Protein AF-A0A851G9C2-F1 (afdb_monomer_lite)

Secondary structure (DSSP, 8-state):
----GGGGSBTTHHHHHHGGGTTPPSSP---SHHHHHHHHHHHHHHHHHHHT--STTSBHHHHHHHHHHHHHHHHHHH-TTTTHHHHHHHHHHHHHHHHHHHH--------

pLDDT: mean 88.78, std 13.86, range [38.19, 98.44]

Sequence (111 aa):
MTSNTLNAVPATVLETMAERLQGQAEPIKIRSNDDHAALAADVLWKFARKTGLNRESESVQTVITDFLANLLHLCEQCEPDGAGIEGFNALLNMAMMHYEQENGGDSEEPV

Radius of gyration: 16.66 Å; chains: 1; bounding box: 38×41×42 Å

Structure (mmCIF, N/CA/C/O backbone):
data_AF-A0A851G9C2-F1
#
_entry.id   AF-A0A851G9C2-F1
#
loop_
_atom_site.group_PDB
_atom_site.id
_atom_site.type_symbol
_atom_site.label_atom_id
_atom_site.label_alt_id
_atom_site.label_comp_id
_atom_site.label_asym_id
_atom_site.label_entity_id
_atom_site.label_seq_id
_atom_site.pdbx_PDB_ins_code
_atom_site.Cartn_x
_atom_site.Cartn_y
_atom_site.Cartn_z
_atom_site.occupancy
_atom_site.B_iso_or_equiv
_atom_site.auth_seq_id
_atom_site.auth_comp_id
_atom_site.auth_asym_id
_atom_site.auth_atom_id
_atom_site.pdbx_PDB_model_num
ATOM 1 N N . MET A 1 1 ? 7.047 20.965 6.845 1.00 38.19 1 MET A N 1
ATOM 2 C CA . MET A 1 1 ? 6.739 19.541 7.081 1.00 38.19 1 MET A CA 1
ATOM 3 C C . MET A 1 1 ? 5.276 19.352 6.737 1.00 38.19 1 MET A C 1
ATOM 5 O O . MET A 1 1 ? 4.437 19.941 7.407 1.00 38.19 1 MET A O 1
ATOM 9 N N . THR A 1 2 ? 4.965 18.661 5.645 1.00 46.66 2 THR A N 1
ATOM 10 C CA . THR A 1 2 ? 3.587 18.264 5.339 1.00 46.66 2 THR A CA 1
ATOM 11 C C . THR A 1 2 ? 3.130 17.329 6.455 1.00 46.66 2 THR A C 1
ATOM 13 O O . THR A 1 2 ? 3.766 16.311 6.716 1.00 46.66 2 THR A O 1
ATOM 16 N N . SER A 1 3 ? 2.098 17.724 7.200 1.00 52.00 3 SER A N 1
ATOM 17 C CA . SER A 1 3 ? 1.522 16.865 8.235 1.00 52.00 3 SER A CA 1
ATOM 18 C C . SER A 1 3 ? 0.825 15.712 7.525 1.00 52.00 3 SER A C 1
ATOM 20 O O . SER A 1 3 ? -0.265 15.895 6.992 1.00 52.00 3 SER A O 1
ATOM 22 N N . ASN A 1 4 ? 1.485 14.558 7.432 1.00 67.62 4 ASN A N 1
ATOM 23 C CA . ASN A 1 4 ? 0.864 13.369 6.870 1.00 67.62 4 ASN A CA 1
ATOM 24 C C . ASN A 1 4 ? -0.072 12.779 7.925 1.00 67.62 4 ASN A C 1
ATOM 26 O O . ASN A 1 4 ? 0.379 12.106 8.846 1.00 67.62 4 ASN A O 1
ATOM 30 N N . THR A 1 5 ? -1.366 13.062 7.810 1.00 83.06 5 THR A N 1
ATOM 31 C CA . THR A 1 5 ? -2.391 12.589 8.750 1.00 83.06 5 THR A CA 1
ATOM 32 C C . THR A 1 5 ? -2.488 11.063 8.800 1.00 83.06 5 THR A C 1
ATOM 34 O O . THR A 1 5 ? -2.962 10.527 9.798 1.00 83.06 5 THR A O 1
ATOM 37 N N . LEU A 1 6 ? -1.979 10.350 7.785 1.00 83.50 6 LEU A N 1
ATOM 38 C CA . LEU A 1 6 ? -1.942 8.886 7.754 1.00 83.50 6 LEU A CA 1
ATOM 39 C C . LEU A 1 6 ? -1.064 8.278 8.851 1.00 83.50 6 LEU A C 1
ATOM 41 O O . LEU A 1 6 ? -1.269 7.118 9.200 1.00 83.50 6 LEU A O 1
ATOM 45 N N . ASN A 1 7 ? -0.107 9.029 9.409 1.00 89.38 7 ASN A N 1
ATOM 46 C CA . ASN A 1 7 ? 0.703 8.547 10.530 1.00 89.38 7 ASN A CA 1
ATOM 47 C C . ASN A 1 7 ? -0.100 8.390 11.832 1.00 89.38 7 ASN A C 1
ATOM 49 O O . ASN A 1 7 ? 0.337 7.679 12.732 1.00 89.38 7 ASN A O 1
ATOM 53 N N . ALA A 1 8 ? -1.257 9.048 11.928 1.00 90.75 8 ALA A N 1
ATOM 54 C CA . ALA A 1 8 ? -2.135 9.027 13.090 1.00 90.75 8 ALA A CA 1
ATOM 55 C C . ALA A 1 8 ? -3.328 8.077 12.906 1.00 90.75 8 ALA A C 1
ATOM 57 O O . ALA A 1 8 ? -4.079 7.862 13.854 1.00 90.75 8 ALA A O 1
ATOM 58 N N . VAL A 1 9 ? -3.518 7.520 11.703 1.00 94.75 9 VAL A N 1
ATOM 59 C CA . VAL A 1 9 ? -4.584 6.554 11.413 1.00 94.75 9 VAL A CA 1
ATOM 60 C C . VAL A 1 9 ? -4.067 5.144 11.710 1.00 94.75 9 VAL A C 1
ATOM 62 O O . VAL A 1 9 ? -3.102 4.727 11.062 1.00 94.75 9 VAL A O 1
ATOM 65 N N . PRO A 1 10 ? -4.693 4.394 12.636 1.00 96.44 10 PRO A N 1
ATOM 66 C CA . PRO A 1 10 ? -4.299 3.019 12.923 1.00 96.44 10 PRO A CA 1
ATOM 67 C C . PRO A 1 10 ? -4.451 2.109 11.703 1.00 96.44 10 PRO A C 1
ATOM 69 O O . PRO A 1 10 ? -5.438 2.192 10.968 1.00 96.44 10 PRO A O 1
ATOM 72 N N . ALA A 1 11 ? -3.504 1.192 11.508 1.00 96.31 11 ALA A N 1
ATOM 73 C CA . ALA A 1 11 ? -3.519 0.224 10.411 1.00 96.31 11 ALA A CA 1
ATOM 74 C C . ALA A 1 11 ? -4.762 -0.687 10.424 1.00 96.31 11 ALA A C 1
ATOM 76 O O . ALA A 1 11 ? -5.163 -1.199 9.381 1.00 96.31 11 ALA A O 1
ATOM 77 N N . THR A 1 12 ? -5.394 -0.871 11.584 1.00 96.69 12 THR A N 1
ATOM 78 C CA . THR A 1 12 ? -6.629 -1.653 11.758 1.00 96.69 12 THR A CA 1
ATOM 79 C C . THR A 1 12 ? -7.827 -1.064 11.014 1.00 96.69 12 THR A C 1
ATOM 81 O O . THR A 1 12 ? -8.723 -1.812 10.636 1.00 96.69 12 THR A O 1
ATOM 84 N N . VAL A 1 13 ? -7.815 0.232 10.674 1.00 96.88 13 VAL A N 1
ATOM 85 C CA . VAL A 1 13 ? -8.848 0.850 9.818 1.00 96.88 13 VAL A CA 1
ATOM 86 C C . VAL A 1 13 ? -8.925 0.181 8.439 1.00 96.88 13 VAL A C 1
ATOM 88 O O . VAL A 1 13 ? -10.003 0.121 7.847 1.00 96.88 13 VAL A O 1
ATOM 91 N N . LEU A 1 14 ? -7.813 -0.374 7.937 1.00 97.44 14 LEU A N 1
ATOM 92 C CA . LEU A 1 14 ? -7.789 -1.092 6.659 1.00 97.44 14 LEU A CA 1
ATOM 93 C C . LEU A 1 14 ? -8.712 -2.319 6.670 1.00 97.44 14 LEU A C 1
ATOM 95 O O . LEU A 1 14 ? -9.303 -2.634 5.642 1.00 97.44 14 LEU A O 1
ATOM 99 N N . GLU A 1 15 ? -8.881 -2.978 7.821 1.00 97.50 15 GLU A N 1
ATOM 100 C CA . GLU A 1 15 ? -9.817 -4.098 7.965 1.00 97.50 15 GLU A CA 1
ATOM 101 C C . GLU A 1 15 ? -11.256 -3.635 7.738 1.00 97.50 15 GLU A C 1
ATOM 103 O O . GLU A 1 15 ? -11.946 -4.164 6.870 1.00 97.50 15 GLU A O 1
ATOM 108 N N . THR A 1 16 ? -11.676 -2.584 8.443 1.00 96.56 16 THR A N 1
ATOM 109 C CA . THR A 1 16 ? -13.025 -2.016 8.316 1.00 96.56 16 THR A CA 1
ATOM 110 C C . THR A 1 16 ? -13.300 -1.498 6.905 1.00 96.56 16 THR A C 1
ATOM 112 O O . THR A 1 16 ? -14.400 -1.651 6.383 1.00 96.56 16 THR A O 1
ATOM 115 N N . MET A 1 17 ? -12.306 -0.901 6.244 1.00 96.94 17 MET A N 1
ATOM 116 C CA . MET A 1 17 ? -12.455 -0.469 4.851 1.00 96.94 17 MET A CA 1
ATOM 117 C C . MET A 1 17 ? -12.617 -1.661 3.897 1.00 96.94 17 MET A C 1
ATOM 119 O O . MET A 1 17 ? -13.436 -1.599 2.979 1.00 96.94 17 MET A O 1
ATOM 123 N N . ALA A 1 18 ? -11.880 -2.752 4.125 1.00 95.25 18 ALA A N 1
ATOM 124 C CA . ALA A 1 18 ? -11.945 -3.963 3.310 1.00 95.25 18 ALA A CA 1
ATOM 125 C C . ALA A 1 18 ? -13.303 -4.684 3.409 1.00 95.25 18 ALA A C 1
ATOM 127 O O . ALA A 1 18 ? -13.753 -5.277 2.426 1.00 95.25 18 ALA A O 1
ATOM 128 N N . GLU A 1 19 ? -13.996 -4.594 4.551 1.00 94.75 19 GLU A N 1
ATOM 129 C CA . GLU A 1 19 ? -15.332 -5.186 4.756 1.00 94.75 19 GLU A CA 1
ATOM 130 C C . GLU A 1 19 ? -16.355 -4.734 3.702 1.00 94.75 19 GLU A C 1
ATOM 132 O O . GLU A 1 19 ? -17.254 -5.496 3.345 1.00 94.75 19 GLU A O 1
ATOM 137 N N . ARG A 1 20 ? -16.185 -3.541 3.114 1.00 92.56 20 ARG A N 1
ATOM 138 C CA . ARG A 1 20 ? -17.037 -3.032 2.024 1.00 92.56 20 ARG A CA 1
ATOM 139 C C . ARG A 1 20 ? -17.089 -3.969 0.809 1.00 92.56 20 ARG A C 1
ATOM 141 O O . ARG A 1 20 ? -18.087 -4.000 0.085 1.00 92.56 20 ARG A O 1
ATOM 148 N N . LEU A 1 21 ? -16.021 -4.725 0.568 1.00 90.56 21 LEU A N 1
ATOM 149 C CA . LEU A 1 21 ? -15.917 -5.651 -0.560 1.00 90.56 21 LEU A CA 1
ATOM 150 C C . LEU A 1 21 ? -16.251 -7.099 -0.180 1.00 90.56 21 LEU A C 1
ATOM 152 O O . LEU A 1 21 ? -16.268 -7.976 -1.046 1.00 90.56 21 LEU A O 1
ATOM 156 N N . GLN A 1 22 ? -16.552 -7.368 1.093 1.00 88.31 22 GLN A N 1
ATOM 157 C CA . GLN A 1 22 ? -16.820 -8.716 1.572 1.00 88.31 22 GLN A CA 1
ATOM 158 C C . GLN A 1 22 ? -18.053 -9.319 0.882 1.00 88.31 22 GLN A C 1
ATOM 160 O O . GLN A 1 22 ? -19.130 -8.729 0.832 1.00 88.31 22 GLN A O 1
ATOM 165 N N . GLY A 1 23 ? -17.896 -10.535 0.352 1.00 85.88 23 GLY A N 1
ATOM 166 C CA . GLY A 1 23 ? -18.980 -11.271 -0.303 1.00 85.88 23 GLY A CA 1
ATOM 167 C C . GLY A 1 23 ? -19.296 -10.820 -1.733 1.00 85.88 23 GLY A C 1
ATOM 168 O O . GLY A 1 23 ? -20.212 -11.372 -2.344 1.00 85.88 23 GLY A O 1
ATOM 169 N N . GLN A 1 24 ? -18.551 -9.861 -2.292 1.00 88.56 24 GLN A N 1
ATOM 170 C CA . GLN A 1 24 ? -18.648 -9.539 -3.714 1.00 88.56 24 GLN A CA 1
ATOM 171 C C . GLN A 1 24 ? -18.009 -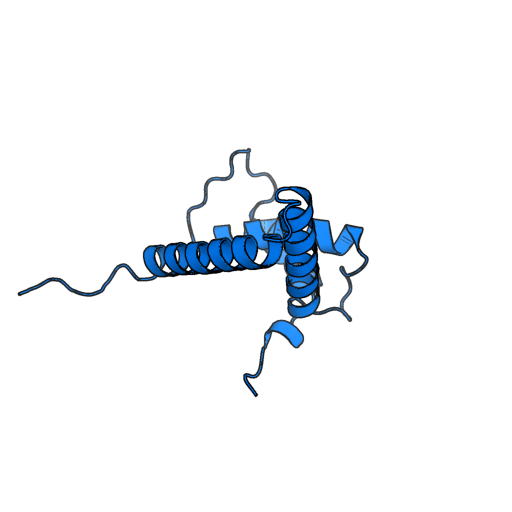10.647 -4.563 1.00 88.56 24 GLN A C 1
ATOM 173 O O . GLN A 1 24 ? -16.985 -11.222 -4.196 1.00 88.56 24 GLN A O 1
ATOM 178 N N . ALA A 1 25 ? -18.625 -10.963 -5.704 1.00 88.94 25 ALA A N 1
ATOM 179 C CA . ALA A 1 25 ? -18.064 -11.917 -6.656 1.00 88.94 25 ALA A CA 1
ATOM 180 C C . ALA A 1 25 ? -16.899 -11.287 -7.431 1.00 88.94 25 ALA A C 1
ATOM 182 O O . ALA A 1 25 ? -16.966 -1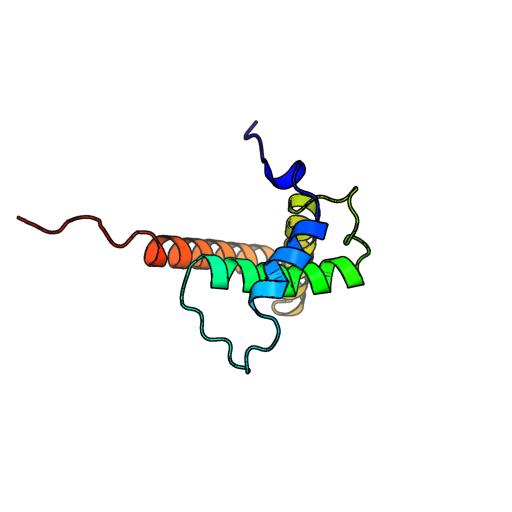0.119 -7.814 1.00 88.94 25 ALA A O 1
ATOM 183 N N . GLU A 1 26 ? -15.866 -12.078 -7.712 1.00 90.62 26 GLU A N 1
ATOM 184 C CA . GLU A 1 26 ? -14.770 -11.665 -8.587 1.00 90.62 26 GLU A CA 1
ATOM 185 C C . GLU A 1 26 ? -15.167 -11.828 -10.072 1.00 90.62 26 GLU A C 1
ATOM 187 O O . GLU A 1 26 ? -15.780 -12.840 -10.431 1.00 90.62 26 GLU A O 1
ATOM 192 N N . PRO A 1 27 ? -14.831 -10.866 -10.958 1.00 91.44 27 PRO A N 1
ATOM 193 C CA . PRO A 1 27 ? -14.103 -9.626 -10.681 1.00 91.44 27 PRO A CA 1
ATOM 194 C C . PRO A 1 27 ? -14.970 -8.574 -9.968 1.00 91.44 27 PRO A C 1
ATOM 196 O O . PRO A 1 27 ? -16.137 -8.369 -10.312 1.00 91.44 27 PRO A O 1
ATOM 199 N N . ILE A 1 28 ? -14.365 -7.873 -9.003 1.00 90.38 28 ILE A N 1
ATOM 200 C CA . ILE A 1 28 ? -15.020 -6.799 -8.247 1.00 90.38 28 ILE A CA 1
ATOM 201 C C . ILE A 1 28 ? -15.370 -5.654 -9.203 1.00 90.38 28 ILE A C 1
ATOM 203 O O . ILE A 1 28 ? -14.533 -5.191 -9.979 1.00 90.38 28 ILE A O 1
ATOM 207 N N . LYS A 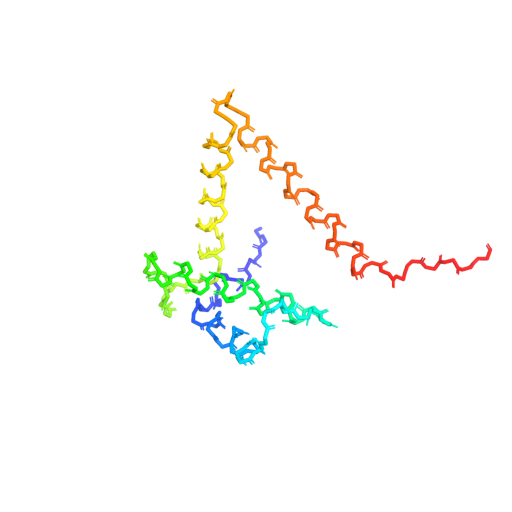1 29 ? -16.623 -5.193 -9.155 1.00 89.56 29 LYS A N 1
ATOM 208 C CA . LYS A 1 29 ? -17.084 -4.051 -9.954 1.00 89.56 29 LYS A CA 1
ATOM 209 C C . LYS A 1 29 ? -16.820 -2.762 -9.186 1.00 89.56 29 LYS A C 1
ATOM 211 O O . LYS A 1 29 ? -17.556 -2.467 -8.251 1.00 89.56 29 LYS A O 1
ATOM 216 N N . ILE A 1 30 ? -15.829 -1.995 -9.622 1.00 90.00 30 ILE A N 1
ATOM 217 C CA . ILE A 1 30 ? -15.513 -0.680 -9.058 1.00 90.00 30 ILE A CA 1
ATOM 218 C C . ILE A 1 30 ? -16.519 0.350 -9.572 1.00 90.00 30 ILE A C 1
ATOM 220 O O . ILE A 1 30 ? -16.687 0.503 -10.782 1.00 90.00 30 ILE A O 1
ATOM 224 N N . ARG A 1 31 ? -17.248 0.999 -8.658 1.00 88.75 31 ARG A N 1
ATOM 225 C CA . ARG A 1 31 ? -18.320 1.952 -8.998 1.00 88.75 31 ARG A CA 1
ATOM 226 C C . ARG A 1 31 ? -18.140 3.324 -8.362 1.00 88.75 31 ARG A C 1
ATOM 228 O O . ARG A 1 31 ? -18.874 4.244 -8.714 1.00 88.75 31 ARG A O 1
ATOM 235 N N . SER A 1 32 ? -17.222 3.456 -7.414 1.00 90.12 32 SER A N 1
ATOM 236 C CA . SER A 1 32 ? -16.943 4.709 -6.722 1.00 90.12 32 SER A CA 1
ATOM 237 C C . SER A 1 32 ? -15.510 4.757 -6.200 1.00 90.12 32 SER A C 1
ATOM 239 O O . SER A 1 32 ? -14.850 3.727 -6.053 1.00 90.12 32 SER A O 1
ATOM 241 N N . ASN A 1 33 ? -15.060 5.957 -5.833 1.00 89.56 33 ASN A N 1
ATOM 242 C CA . ASN A 1 33 ? -13.761 6.175 -5.191 1.00 89.56 33 ASN A CA 1
ATOM 243 C C . ASN A 1 33 ? -13.608 5.365 -3.894 1.00 89.56 33 ASN A C 1
ATOM 245 O O . ASN A 1 33 ? -12.536 4.836 -3.611 1.00 89.56 33 ASN A O 1
ATOM 249 N N . ASP A 1 34 ? -14.689 5.194 -3.133 1.00 92.38 34 ASP A N 1
ATOM 250 C CA . ASP A 1 34 ? -14.672 4.334 -1.950 1.00 92.38 34 ASP A CA 1
ATOM 251 C C . ASP A 1 34 ? -14.397 2.860 -2.288 1.00 92.38 34 ASP A C 1
ATOM 253 O O . ASP A 1 34 ? -13.789 2.159 -1.484 1.00 92.38 34 ASP A O 1
ATOM 257 N N . ASP A 1 35 ? -14.848 2.371 -3.449 1.00 93.50 35 ASP A N 1
ATOM 258 C CA . ASP A 1 35 ? -14.575 0.996 -3.876 1.00 93.50 35 ASP A CA 1
ATOM 259 C C . ASP A 1 35 ? -13.092 0.839 -4.256 1.00 93.50 35 ASP A C 1
ATOM 261 O O . ASP A 1 35 ? -12.487 -0.177 -3.914 1.00 93.50 35 ASP A O 1
ATOM 265 N N . HIS A 1 36 ? -12.476 1.861 -4.875 1.00 93.94 36 HIS A N 1
ATOM 266 C CA . HIS A 1 36 ? -11.019 1.905 -5.077 1.00 93.94 36 HIS A CA 1
ATOM 267 C C . HIS A 1 36 ? -10.273 1.853 -3.735 1.00 93.94 36 HIS A C 1
ATOM 269 O O . HIS A 1 36 ? -9.352 1.051 -3.564 1.00 93.94 36 HIS A O 1
ATOM 275 N N . ALA A 1 37 ? -10.690 2.671 -2.764 1.00 95.69 37 ALA A N 1
ATOM 276 C CA . ALA A 1 37 ? -10.067 2.721 -1.444 1.00 95.69 37 ALA A CA 1
ATOM 277 C C . ALA A 1 37 ? -10.235 1.402 -0.670 1.00 95.69 37 ALA A C 1
ATOM 279 O O . ALA A 1 37 ? -9.282 0.918 -0.063 1.00 95.69 37 ALA A O 1
ATOM 280 N N . ALA A 1 38 ? -11.420 0.790 -0.721 1.00 96.50 38 ALA A N 1
ATOM 281 C CA . ALA A 1 38 ? -11.685 -0.497 -0.088 1.00 96.50 38 ALA A CA 1
ATOM 282 C C . ALA A 1 38 ? -10.885 -1.638 -0.731 1.00 96.50 38 ALA A C 1
ATOM 284 O O . ALA A 1 38 ? -10.411 -2.527 -0.023 1.00 96.50 38 ALA A O 1
ATOM 285 N N . LEU A 1 39 ? -10.675 -1.596 -2.052 1.00 96.38 39 LEU A N 1
ATOM 286 C CA . LEU A 1 39 ? -9.856 -2.587 -2.752 1.00 96.38 39 LEU A CA 1
ATOM 287 C C . LEU A 1 39 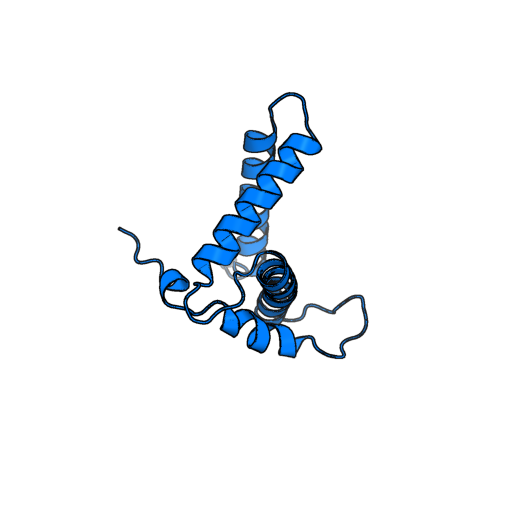? -8.391 -2.481 -2.329 1.00 96.38 39 LEU A C 1
ATOM 289 O O . LEU A 1 39 ? -7.762 -3.492 -2.015 1.00 96.38 39 LEU A O 1
ATOM 293 N N . ALA A 1 40 ? -7.859 -1.259 -2.266 1.00 97.19 40 ALA A N 1
ATOM 294 C CA . ALA A 1 40 ? -6.518 -1.024 -1.743 1.00 97.19 40 ALA A CA 1
ATOM 295 C C . ALA A 1 40 ? -6.400 -1.492 -0.282 1.00 97.19 40 ALA A C 1
ATOM 297 O O . ALA A 1 40 ? -5.430 -2.162 0.077 1.00 97.19 40 ALA A O 1
ATOM 298 N N . ALA A 1 41 ? -7.406 -1.200 0.547 1.00 97.81 41 ALA A N 1
ATOM 299 C CA . ALA A 1 41 ? -7.425 -1.599 1.948 1.00 97.81 41 ALA A CA 1
ATOM 300 C C . ALA A 1 41 ? -7.440 -3.124 2.142 1.00 97.81 41 ALA A C 1
ATOM 302 O O . ALA A 1 41 ? -6.700 -3.619 2.987 1.00 97.81 41 ALA A O 1
ATOM 303 N N . ASP A 1 42 ? -8.187 -3.883 1.333 1.00 97.00 42 ASP A N 1
ATOM 304 C CA . ASP A 1 42 ? -8.191 -5.353 1.386 1.00 97.00 42 ASP A CA 1
ATOM 305 C C . ASP A 1 42 ? -6.796 -5.946 1.119 1.00 97.00 42 ASP A C 1
ATOM 307 O O . ASP A 1 42 ? -6.314 -6.810 1.864 1.00 97.00 42 ASP A O 1
ATOM 311 N N . VAL A 1 43 ? -6.097 -5.440 0.098 1.00 97.38 43 VAL A N 1
ATOM 312 C C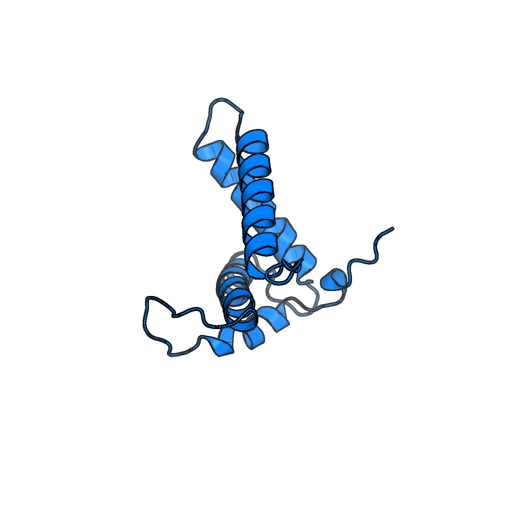A . VAL A 1 43 ? -4.732 -5.881 -0.228 1.00 97.38 43 VAL A CA 1
ATOM 313 C C . VAL A 1 43 ? -3.752 -5.497 0.882 1.00 97.38 43 VAL A C 1
ATOM 315 O O . VAL A 1 43 ? -2.971 -6.339 1.338 1.00 97.38 43 VAL A O 1
ATOM 318 N N . LEU A 1 44 ? -3.809 -4.250 1.355 1.00 98.19 44 LEU A N 1
ATOM 319 C CA . LEU A 1 44 ? -2.915 -3.751 2.397 1.00 98.19 44 LEU A CA 1
ATOM 320 C C . LEU A 1 44 ? -3.172 -4.416 3.753 1.00 98.19 44 LEU A C 1
ATOM 322 O O . LEU A 1 44 ? -2.216 -4.688 4.474 1.00 98.19 44 LEU A O 1
ATOM 326 N N . TRP A 1 45 ? -4.416 -4.765 4.090 1.00 97.94 45 TRP A N 1
ATOM 327 C CA . TRP A 1 45 ? -4.727 -5.517 5.307 1.00 97.94 45 TRP A CA 1
ATOM 328 C C . TRP A 1 45 ? -4.129 -6.924 5.262 1.00 97.94 45 TRP A C 1
ATOM 330 O O . TRP A 1 45 ? -3.484 -7.374 6.214 1.00 97.94 45 TRP A O 1
ATOM 340 N N . LYS A 1 46 ? -4.256 -7.615 4.122 1.00 97.69 46 LYS A N 1
ATOM 341 C CA . LYS A 1 46 ? -3.613 -8.921 3.905 1.00 97.69 46 LYS A CA 1
ATOM 342 C C . LYS A 1 46 ? -2.090 -8.822 4.004 1.00 97.69 46 LYS A C 1
ATOM 344 O O . LYS A 1 46 ? -1.470 -9.715 4.583 1.00 97.69 46 LYS A O 1
ATOM 349 N N . PHE A 1 47 ? -1.490 -7.761 3.467 1.00 98.44 47 PHE A N 1
ATOM 350 C CA . PHE A 1 47 ? -0.060 -7.489 3.611 1.00 98.44 47 PHE A CA 1
ATOM 351 C C . PHE A 1 47 ? 0.325 -7.245 5.077 1.00 98.44 47 PHE A C 1
ATOM 353 O O . PHE A 1 47 ? 1.181 -7.956 5.599 1.00 98.44 47 PHE A O 1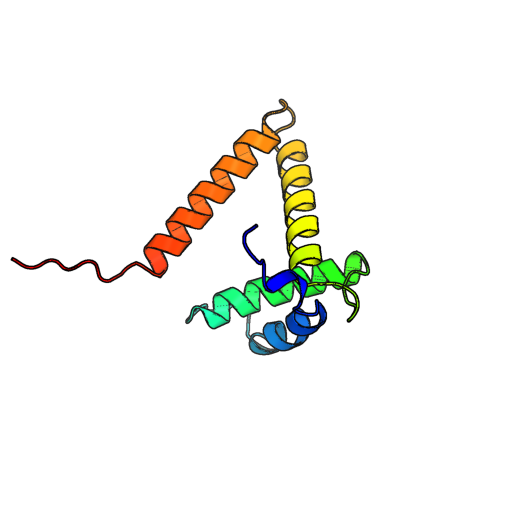
ATOM 360 N N . ALA A 1 48 ? -0.371 -6.340 5.769 1.00 98.19 48 ALA A N 1
ATOM 361 C CA . ALA A 1 48 ? -0.117 -6.001 7.166 1.00 98.19 48 ALA A CA 1
ATOM 362 C C . ALA A 1 48 ? -0.196 -7.230 8.082 1.00 98.19 48 ALA A C 1
ATOM 364 O O . ALA A 1 48 ? 0.641 -7.412 8.963 1.00 98.19 48 ALA A O 1
ATOM 365 N N . ARG A 1 49 ? -1.154 -8.135 7.843 1.00 98.06 49 ARG A N 1
ATOM 366 C CA . ARG A 1 49 ? -1.258 -9.401 8.586 1.00 98.06 49 ARG A CA 1
ATOM 367 C C . ARG A 1 49 ? -0.072 -10.336 8.352 1.00 98.06 49 ARG A C 1
ATOM 369 O O . ARG A 1 49 ? 0.297 -11.076 9.259 1.00 98.06 49 ARG A O 1
ATOM 376 N N . LYS A 1 50 ? 0.516 -10.330 7.153 1.00 98.00 50 LYS A N 1
ATOM 377 C CA . LYS A 1 50 ? 1.687 -11.159 6.819 1.00 98.00 50 LYS A CA 1
ATOM 378 C C . LYS A 1 50 ? 2.984 -10.605 7.404 1.00 98.00 50 LYS A C 1
ATOM 380 O O . LYS A 1 50 ? 3.876 -11.388 7.712 1.00 98.00 50 LYS A O 1
ATOM 385 N N . THR A 1 51 ? 3.089 -9.288 7.556 1.00 97.25 51 THR A N 1
ATOM 386 C CA . THR A 1 51 ? 4.291 -8.609 8.066 1.00 97.25 51 THR A CA 1
ATOM 387 C C . THR A 1 51 ? 4.220 -8.288 9.559 1.00 97.25 51 THR A C 1
ATOM 389 O O . THR A 1 51 ? 5.231 -7.949 10.165 1.00 97.25 51 THR A O 1
ATOM 392 N N . GLY A 1 52 ? 3.045 -8.435 10.179 1.00 96.81 52 GLY A N 1
ATOM 393 C CA . GLY A 1 52 ? 2.814 -8.117 11.588 1.00 96.81 52 GLY A CA 1
ATOM 394 C C . GLY A 1 52 ? 2.477 -6.647 11.854 1.00 96.81 52 GLY A C 1
ATOM 395 O O . GLY A 1 52 ? 2.413 -6.257 13.020 1.00 96.81 52 GLY A O 1
ATOM 396 N N . LEU A 1 53 ? 2.220 -5.862 10.801 1.00 97.19 53 LEU A N 1
ATOM 397 C CA . LEU A 1 53 ? 1.836 -4.449 10.873 1.00 97.19 53 LEU A CA 1
ATOM 398 C C . LEU A 1 53 ? 0.335 -4.229 11.150 1.00 97.19 53 LEU A C 1
ATOM 400 O O . LEU A 1 53 ? -0.157 -3.108 11.132 1.00 97.19 53 LEU A O 1
ATOM 404 N N . ASN A 1 54 ? -0.429 -5.292 11.390 1.00 95.38 54 ASN A N 1
ATOM 405 C CA . ASN A 1 54 ? -1.882 -5.257 11.567 1.00 95.38 54 ASN A CA 1
ATOM 406 C C . ASN A 1 54 ? -2.321 -4.862 12.996 1.00 95.38 54 ASN A C 1
ATOM 408 O O . ASN A 1 54 ? -3.223 -5.479 13.563 1.00 95.38 54 ASN A O 1
ATOM 412 N N . ARG A 1 55 ? -1.637 -3.896 13.619 1.00 92.88 55 ARG A N 1
ATOM 413 C CA . ARG A 1 55 ? -1.800 -3.533 15.039 1.00 92.88 55 ARG A CA 1
ATOM 414 C C . ARG A 1 55 ? -2.196 -2.067 15.190 1.00 92.88 55 ARG A C 1
ATOM 416 O O . ARG A 1 55 ? -1.825 -1.244 14.368 1.00 92.88 55 ARG A O 1
ATOM 423 N N . GLU A 1 56 ? -2.856 -1.735 16.298 1.00 91.12 56 GLU A N 1
ATOM 424 C CA . GLU A 1 56 ? -3.245 -0.353 16.646 1.00 91.12 56 GLU A CA 1
ATOM 425 C C . GLU A 1 56 ? -2.054 0.607 16.795 1.00 91.12 56 GLU A C 1
ATOM 427 O O . GLU A 1 56 ? -2.184 1.808 16.589 1.00 91.12 56 GLU A O 1
ATOM 432 N N . SER A 1 57 ? -0.881 0.085 17.171 1.00 93.44 57 SER A N 1
ATOM 433 C CA . SER A 1 57 ? 0.349 0.876 17.280 1.00 93.44 57 SER A CA 1
ATOM 434 C C . SER A 1 57 ? 0.964 1.229 15.928 1.00 93.44 57 SER A C 1
ATOM 436 O O . SER A 1 57 ? 1.859 2.067 15.876 1.00 93.44 57 SER A O 1
ATOM 438 N N . GLU A 1 58 ? 0.539 0.552 14.861 1.00 97.19 58 GLU A N 1
ATOM 439 C CA . GLU A 1 58 ? 1.037 0.765 13.511 1.00 97.19 58 GLU A CA 1
ATOM 440 C C . GLU A 1 58 ? 0.108 1.692 12.750 1.00 97.19 58 GLU A C 1
ATOM 442 O O . GLU A 1 58 ? -1.111 1.673 12.926 1.00 97.19 58 GLU A O 1
ATOM 447 N N . SER A 1 59 ? 0.697 2.499 11.876 1.00 97.19 59 SER A N 1
ATOM 448 C CA . SER A 1 59 ? -0.049 3.480 11.100 1.00 97.19 59 SER A CA 1
ATOM 449 C C . SER A 1 59 ? -0.327 2.988 9.685 1.00 97.19 59 SER A C 1
ATOM 451 O O . SER A 1 59 ? 0.455 2.223 9.112 1.00 97.19 59 SER A O 1
ATOM 453 N N . VAL A 1 60 ? -1.397 3.494 9.070 1.00 96.94 60 VAL A N 1
ATOM 454 C CA . VAL A 1 60 ? -1.655 3.304 7.633 1.00 96.94 60 VAL A CA 1
ATOM 455 C C . VAL A 1 60 ? -0.457 3.776 6.804 1.00 96.94 60 VAL A C 1
ATOM 457 O O . VAL A 1 60 ? -0.084 3.114 5.837 1.00 96.94 60 VAL A O 1
ATOM 460 N N . GLN A 1 61 ? 0.203 4.868 7.213 1.00 96.81 61 GLN A N 1
ATOM 461 C CA . GLN A 1 61 ? 1.426 5.332 6.557 1.00 96.81 61 GLN A CA 1
ATOM 462 C C . GLN A 1 61 ? 2.530 4.265 6.574 1.00 96.81 61 GLN A C 1
ATOM 464 O O . GLN A 1 61 ? 3.169 4.060 5.543 1.00 96.81 61 GLN A O 1
ATOM 469 N N . THR A 1 62 ? 2.755 3.589 7.706 1.00 96.81 62 THR A N 1
ATOM 470 C CA . THR A 1 62 ? 3.766 2.523 7.821 1.00 96.81 62 THR A CA 1
ATOM 471 C C . THR A 1 62 ? 3.456 1.398 6.841 1.00 96.81 62 THR A C 1
ATOM 473 O O . THR A 1 62 ? 4.308 1.021 6.045 1.00 96.81 62 THR A O 1
ATOM 476 N N . VAL A 1 63 ? 2.208 0.921 6.832 1.00 98.19 63 VAL A N 1
ATOM 477 C CA . VAL A 1 63 ? 1.777 -0.175 5.954 1.00 98.19 63 VAL A CA 1
ATOM 478 C C . VAL A 1 63 ? 1.960 0.181 4.478 1.00 98.19 63 VAL A C 1
ATOM 480 O O . VAL A 1 63 ? 2.493 -0.627 3.723 1.00 98.19 63 VAL A O 1
ATOM 483 N N . ILE A 1 64 ? 1.550 1.386 4.066 1.00 97.81 64 ILE A N 1
ATOM 484 C CA . ILE A 1 64 ? 1.719 1.855 2.683 1.00 97.81 64 ILE A CA 1
ATOM 485 C C . ILE A 1 64 ? 3.205 1.968 2.334 1.00 97.81 64 ILE A C 1
ATOM 487 O O . ILE A 1 64 ? 3.613 1.505 1.275 1.00 97.81 64 ILE A O 1
ATOM 491 N N . THR A 1 65 ? 4.016 2.558 3.213 1.00 97.31 65 THR A N 1
ATOM 492 C CA . THR A 1 65 ? 5.451 2.761 2.960 1.00 97.31 65 THR A CA 1
ATOM 493 C C . THR A 1 65 ? 6.171 1.428 2.770 1.00 97.31 65 THR A C 1
ATOM 495 O O . THR A 1 65 ? 6.878 1.250 1.778 1.00 97.31 65 THR A O 1
ATOM 498 N N . ASP A 1 66 ? 5.929 0.468 3.660 1.00 98.00 66 ASP A N 1
ATOM 499 C CA . ASP A 1 66 ? 6.520 -0.868 3.578 1.00 98.00 66 ASP A CA 1
ATOM 500 C C . ASP A 1 66 ? 6.012 -1.630 2.348 1.00 98.00 66 ASP A C 1
ATOM 502 O O . ASP A 1 66 ? 6.781 -2.306 1.667 1.00 98.00 66 ASP A O 1
ATOM 506 N N . PHE A 1 67 ? 4.732 -1.480 1.995 1.00 98.19 67 PHE A N 1
ATOM 507 C CA . PHE A 1 67 ? 4.195 -2.084 0.778 1.00 98.19 67 PHE A CA 1
ATOM 508 C C . PHE A 1 67 ? 4.853 -1.513 -0.487 1.00 98.19 67 PHE A C 1
ATOM 510 O O . PHE A 1 67 ? 5.241 -2.280 -1.366 1.00 98.19 67 PHE A O 1
ATOM 517 N N . LEU A 1 68 ? 5.043 -0.191 -0.571 1.00 97.25 68 LEU A N 1
ATOM 518 C CA . LEU A 1 68 ? 5.755 0.454 -1.682 1.00 97.25 68 LEU A CA 1
ATOM 519 C C . LEU A 1 68 ? 7.220 -0.006 -1.757 1.00 97.25 68 LEU A C 1
ATOM 521 O O . LEU A 1 68 ? 7.716 -0.261 -2.851 1.00 97.25 68 LEU A O 1
ATOM 525 N N . ALA A 1 69 ? 7.894 -0.188 -0.617 1.00 96.56 69 ALA A N 1
ATOM 526 C CA . ALA A 1 69 ? 9.241 -0.761 -0.583 1.00 96.56 69 ALA A CA 1
ATOM 527 C C . ALA A 1 69 ? 9.265 -2.201 -1.133 1.00 96.56 69 ALA A C 1
ATOM 529 O O . ALA A 1 69 ? 10.148 -2.562 -1.913 1.00 96.56 69 ALA A O 1
ATOM 530 N N . ASN A 1 70 ? 8.262 -3.019 -0.803 1.00 97.19 70 ASN A N 1
ATOM 531 C CA . ASN A 1 70 ? 8.111 -4.361 -1.365 1.00 97.19 70 ASN A CA 1
ATOM 532 C C . ASN A 1 70 ? 7.807 -4.350 -2.873 1.00 97.19 70 ASN A C 1
ATOM 534 O O . ASN A 1 70 ? 8.300 -5.221 -3.589 1.00 97.19 70 ASN A O 1
ATOM 538 N N . LEU A 1 71 ? 7.030 -3.380 -3.368 1.00 96.38 71 LEU A N 1
ATOM 539 C CA . LEU A 1 71 ? 6.821 -3.197 -4.808 1.00 96.38 71 LEU A CA 1
ATOM 540 C C . LEU A 1 71 ? 8.113 -2.789 -5.520 1.00 96.38 71 LEU A C 1
ATOM 542 O O . LEU A 1 71 ? 8.383 -3.290 -6.606 1.00 96.38 71 LEU A O 1
ATOM 546 N N . LEU A 1 72 ? 8.949 -1.957 -4.898 1.00 94.94 72 LEU A N 1
ATOM 547 C CA . LEU A 1 72 ? 10.257 -1.622 -5.450 1.00 94.94 72 LEU A CA 1
ATOM 548 C C . LEU A 1 72 ? 11.161 -2.861 -5.553 1.00 94.94 72 LEU A C 1
ATOM 550 O O . LEU A 1 72 ? 11.763 -3.100 -6.598 1.00 94.94 72 LEU A O 1
ATOM 554 N N . HIS A 1 73 ? 11.207 -3.695 -4.509 1.00 94.38 73 HIS A N 1
ATOM 555 C CA . HIS A 1 73 ? 11.915 -4.978 -4.570 1.00 94.38 73 HIS A CA 1
ATOM 556 C C . HIS A 1 73 ? 11.380 -5.894 -5.681 1.00 94.38 73 HIS A C 1
ATOM 558 O O . HIS A 1 73 ? 12.160 -6.609 -6.310 1.00 94.38 73 HIS A O 1
ATOM 564 N N . LEU A 1 74 ? 10.069 -5.869 -5.946 1.00 94.81 74 LEU A N 1
ATOM 565 C CA . LEU A 1 74 ? 9.471 -6.603 -7.060 1.00 94.81 74 LEU A CA 1
ATOM 566 C C . LEU A 1 74 ? 9.931 -6.052 -8.419 1.00 94.81 74 LEU A C 1
ATOM 568 O O . LEU A 1 74 ? 10.298 -6.843 -9.284 1.00 94.81 74 LEU A O 1
ATOM 572 N N . CYS A 1 75 ? 9.954 -4.729 -8.601 1.00 94.50 75 CYS A N 1
ATOM 573 C CA . CYS A 1 75 ? 10.452 -4.099 -9.826 1.00 94.50 75 CYS A CA 1
ATOM 574 C C . CYS A 1 75 ? 11.910 -4.487 -10.108 1.00 94.50 75 CYS A C 1
ATOM 576 O O . CYS A 1 75 ? 12.202 -4.951 -11.205 1.00 94.50 75 CYS A O 1
ATOM 578 N N . GLU A 1 76 ? 12.796 -4.404 -9.111 1.00 92.25 76 GLU A N 1
ATOM 579 C CA . GLU A 1 76 ? 14.199 -4.841 -9.239 1.00 92.25 76 GLU A CA 1
ATOM 580 C C . GLU A 1 76 ? 14.323 -6.326 -9.622 1.00 92.25 76 GLU A C 1
ATOM 582 O O . GLU A 1 76 ? 15.168 -6.712 -10.424 1.00 92.25 76 GLU A O 1
ATOM 587 N N . GLN A 1 77 ? 13.456 -7.184 -9.079 1.00 92.44 77 GLN A N 1
ATOM 588 C CA . GLN A 1 77 ? 13.465 -8.612 -9.399 1.00 92.44 77 GLN A CA 1
ATOM 589 C C . GLN A 1 77 ? 12.992 -8.906 -10.834 1.00 92.44 77 GLN A C 1
ATOM 591 O O . GLN A 1 77 ? 13.405 -9.913 -11.418 1.00 92.44 77 GLN A O 1
ATOM 596 N N . CYS A 1 78 ? 12.108 -8.070 -11.383 1.00 89.94 78 CYS A N 1
ATOM 597 C CA . CYS A 1 78 ? 11.565 -8.203 -12.735 1.00 89.94 78 CYS A CA 1
ATOM 598 C C . CYS A 1 78 ? 12.428 -7.515 -13.805 1.00 89.94 78 CYS A C 1
ATOM 600 O O . CYS A 1 78 ? 12.436 -7.976 -14.946 1.00 89.94 78 CYS A O 1
ATOM 602 N N . GLU A 1 79 ? 13.173 -6.471 -13.440 1.00 85.50 79 GLU A N 1
ATOM 603 C CA . GLU A 1 79 ? 14.100 -5.729 -14.302 1.00 85.50 79 GLU A CA 1
ATOM 604 C C . GLU A 1 79 ? 15.512 -5.716 -13.682 1.00 85.50 79 GLU A C 1
ATOM 606 O O . GLU A 1 79 ? 15.972 -4.691 -13.174 1.00 85.50 79 GLU A O 1
ATOM 611 N N . PRO A 1 80 ? 16.228 -6.857 -13.716 1.00 75.69 80 PRO A N 1
ATOM 612 C CA . PRO A 1 80 ? 17.480 -7.049 -12.979 1.00 75.69 80 PRO A CA 1
ATOM 613 C C . PRO A 1 80 ? 18.658 -6.207 -13.493 1.00 75.69 80 PRO A C 1
ATOM 615 O O . PRO A 1 80 ? 19.726 -6.220 -12.882 1.00 75.69 80 PRO A O 1
ATOM 618 N N . ASP A 1 81 ? 18.480 -5.460 -14.585 1.00 83.56 81 ASP A N 1
ATOM 619 C CA . ASP A 1 81 ? 19.494 -4.575 -15.171 1.00 83.56 81 ASP A CA 1
ATOM 620 C C . ASP A 1 81 ? 19.726 -3.290 -14.340 1.00 83.56 81 ASP A C 1
ATOM 622 O O . ASP A 1 81 ? 20.457 -2.394 -14.762 1.00 83.56 81 ASP A O 1
ATOM 626 N N . GLY A 1 82 ? 19.141 -3.206 -13.138 1.00 72.50 82 GLY A N 1
ATOM 627 C CA . GLY A 1 82 ? 19.353 -2.121 -12.174 1.00 72.50 82 GLY A CA 1
ATOM 628 C C . GLY A 1 82 ? 18.492 -0.884 -12.424 1.00 72.50 82 GLY A C 1
ATOM 629 O O . GLY A 1 82 ? 18.807 0.192 -11.918 1.00 72.50 82 GLY A O 1
ATOM 630 N N . ALA A 1 83 ? 17.420 -1.029 -13.208 1.00 84.12 83 ALA A N 1
ATOM 631 C CA . ALA A 1 83 ? 16.480 0.040 -13.541 1.00 84.12 83 ALA A CA 1
ATOM 632 C C . ALA A 1 83 ? 15.193 0.008 -12.690 1.00 84.12 83 ALA A C 1
ATOM 634 O O . ALA A 1 83 ? 14.274 0.787 -12.943 1.00 84.12 83 ALA A O 1
ATOM 635 N N . GLY A 1 84 ? 15.107 -0.846 -11.661 1.00 85.94 84 GLY A N 1
ATOM 636 C CA . GLY A 1 84 ? 13.873 -1.059 -10.896 1.00 85.94 84 GLY A CA 1
ATOM 637 C C . GLY A 1 84 ? 13.337 0.206 -10.216 1.00 85.94 84 GLY A C 1
ATOM 638 O O . GLY A 1 84 ? 12.129 0.444 -10.245 1.00 85.94 84 GLY A O 1
ATOM 639 N N . ILE A 1 85 ? 14.211 1.066 -9.675 1.00 88.69 85 ILE A N 1
ATOM 640 C CA . ILE A 1 85 ? 13.819 2.387 -9.138 1.00 88.69 85 ILE A CA 1
ATOM 641 C C . ILE A 1 85 ? 13.229 3.297 -10.226 1.00 88.69 85 ILE A C 1
ATOM 643 O O . ILE A 1 85 ? 12.226 3.974 -9.988 1.00 88.69 85 ILE A O 1
ATOM 647 N N . GLU A 1 86 ? 13.839 3.342 -11.411 1.00 91.50 86 GLU A N 1
ATOM 648 C CA . GLU A 1 86 ? 13.364 4.177 -12.521 1.00 91.50 86 GLU A CA 1
ATOM 649 C C . GLU A 1 86 ? 12.003 3.684 -13.027 1.00 91.50 86 GLU A C 1
ATOM 651 O O . GLU A 1 86 ? 11.070 4.482 -13.159 1.00 91.50 86 GLU A O 1
ATOM 656 N N . GLY A 1 87 ? 11.859 2.368 -13.206 1.00 91.62 87 GLY A N 1
ATOM 657 C CA . GLY A 1 87 ? 10.602 1.724 -13.579 1.00 91.62 87 GLY A CA 1
ATOM 658 C C . GLY A 1 87 ? 9.496 1.951 -12.546 1.00 91.62 87 GLY A C 1
ATOM 659 O O . GLY A 1 87 ? 8.384 2.343 -12.903 1.00 91.62 87 GLY A O 1
ATOM 660 N N . PHE A 1 88 ? 9.796 1.800 -11.253 1.00 94.06 88 PHE A N 1
ATOM 661 C CA . PHE A 1 88 ? 8.830 2.055 -10.183 1.00 94.06 88 PHE A CA 1
ATOM 662 C C . PHE A 1 88 ? 8.353 3.515 -10.164 1.00 94.06 88 PHE A C 1
ATOM 664 O O . PHE A 1 88 ? 7.153 3.774 -10.072 1.00 94.06 88 PHE A O 1
ATOM 671 N N . ASN A 1 89 ? 9.265 4.480 -10.324 1.00 93.94 89 ASN A N 1
ATOM 672 C CA . ASN A 1 89 ? 8.901 5.896 -10.411 1.00 93.94 89 ASN A CA 1
ATOM 673 C C . ASN A 1 89 ? 8.033 6.197 -11.642 1.00 93.94 89 ASN A C 1
ATOM 675 O O . ASN A 1 89 ? 7.080 6.971 -11.547 1.00 93.94 89 ASN A O 1
ATOM 679 N N . ALA A 1 90 ? 8.321 5.574 -12.789 1.00 94.31 90 ALA A N 1
ATOM 680 C CA . ALA A 1 90 ? 7.486 5.705 -13.980 1.00 94.31 90 ALA A CA 1
ATOM 681 C C . ALA A 1 90 ? 6.065 5.163 -13.739 1.00 94.31 90 ALA A C 1
ATOM 683 O O . ALA A 1 90 ? 5.090 5.826 -14.095 1.00 94.31 90 ALA A O 1
ATOM 684 N N . LEU A 1 91 ? 5.935 4.009 -13.074 1.00 95.81 91 LEU A N 1
ATOM 685 C CA . LEU A 1 91 ? 4.639 3.436 -12.692 1.00 95.81 91 LEU A CA 1
ATOM 686 C C . LEU A 1 91 ? 3.867 4.341 -11.722 1.00 95.81 91 LEU A C 1
ATOM 688 O O . LEU A 1 91 ? 2.668 4.540 -11.913 1.00 95.81 91 LEU A O 1
ATOM 692 N N . LEU A 1 92 ? 4.534 4.926 -10.721 1.00 95.56 92 LEU A N 1
ATOM 693 C CA . LEU A 1 92 ? 3.906 5.876 -9.797 1.00 95.56 92 LEU A CA 1
ATOM 694 C C . LEU A 1 92 ? 3.381 7.120 -10.520 1.00 95.56 92 LEU A C 1
ATOM 696 O O . LEU A 1 92 ? 2.240 7.516 -10.292 1.00 95.56 92 LEU A O 1
ATOM 700 N N . ASN A 1 93 ? 4.171 7.697 -11.429 1.00 96.19 93 ASN A N 1
ATOM 701 C CA . ASN A 1 93 ? 3.739 8.849 -12.223 1.00 96.19 93 ASN A CA 1
ATOM 702 C C . ASN A 1 93 ? 2.509 8.514 -13.080 1.00 96.19 93 ASN A C 1
ATOM 704 O O . ASN A 1 93 ? 1.552 9.284 -13.119 1.00 96.19 93 ASN A O 1
ATOM 708 N N . MET A 1 94 ? 2.495 7.341 -13.720 1.00 96.56 94 MET A N 1
ATOM 709 C CA . MET A 1 94 ? 1.338 6.884 -14.495 1.00 96.56 94 MET A CA 1
ATOM 710 C C . MET A 1 94 ? 0.099 6.656 -13.617 1.00 96.56 94 MET A C 1
ATOM 712 O O . MET A 1 94 ? -1.004 7.036 -14.005 1.00 96.56 94 MET A O 1
ATOM 716 N N . ALA A 1 95 ? 0.264 6.089 -12.418 1.00 95.62 95 ALA A N 1
ATOM 717 C CA . ALA A 1 95 ? -0.834 5.913 -11.469 1.00 95.62 95 ALA A CA 1
ATOM 718 C C . ALA A 1 95 ? -1.428 7.260 -11.018 1.00 95.62 95 ALA A C 1
ATOM 720 O O . ALA A 1 95 ? -2.648 7.386 -10.923 1.00 95.62 95 ALA A O 1
ATOM 721 N N . MET A 1 96 ? -0.588 8.279 -10.799 1.00 95.12 96 MET A N 1
ATOM 722 C CA . MET A 1 96 ? -1.043 9.643 -10.504 1.00 95.12 96 MET A CA 1
ATOM 723 C C . MET A 1 96 ? -1.844 10.235 -11.667 1.00 95.12 96 MET A C 1
ATOM 725 O O . MET A 1 96 ? -2.921 10.774 -11.437 1.00 95.12 96 MET A O 1
ATOM 729 N N . MET A 1 97 ? -1.378 10.064 -12.910 1.00 94.94 97 MET A N 1
ATOM 730 C CA . MET A 1 97 ? -2.120 10.514 -14.095 1.00 94.94 97 MET A CA 1
ATOM 731 C C . MET A 1 97 ? -3.497 9.845 -14.207 1.00 94.94 97 MET A C 1
ATOM 733 O O . MET A 1 97 ? -4.473 10.519 -14.520 1.00 94.94 97 MET A O 1
ATOM 737 N N . HIS A 1 98 ? -3.602 8.539 -13.937 1.00 92.38 98 HIS A N 1
ATOM 738 C CA . HIS A 1 98 ? -4.896 7.846 -13.923 1.00 92.38 98 HIS A CA 1
ATOM 739 C C . HIS A 1 98 ? -5.822 8.379 -12.826 1.00 92.38 98 HIS A C 1
ATOM 741 O O . HIS A 1 98 ? -6.976 8.694 -13.107 1.00 92.38 98 HIS A O 1
ATOM 747 N N . TYR A 1 99 ? -5.306 8.570 -11.610 1.00 91.31 99 TYR A N 1
ATOM 748 C CA . TYR A 1 99 ? -6.071 9.160 -10.510 1.00 91.31 99 TYR A CA 1
ATOM 749 C C . TYR A 1 99 ? -6.573 10.575 -10.843 1.00 91.31 99 TYR A C 1
ATOM 751 O O . TYR A 1 99 ? -7.720 10.916 -10.555 1.00 91.31 99 TYR A O 1
ATOM 759 N N . GLU A 1 100 ? -5.732 11.411 -11.454 1.00 91.88 100 GLU A N 1
ATOM 760 C CA . GLU A 1 100 ? -6.109 12.760 -11.882 1.00 91.88 100 GLU A CA 1
ATOM 761 C C . GLU A 1 100 ? -7.168 12.737 -12.986 1.00 91.88 100 GLU A C 1
ATOM 763 O O . GLU A 1 100 ? -8.104 13.523 -12.934 1.00 91.88 100 GLU A O 1
ATOM 768 N N . GLN A 1 101 ? -7.075 11.825 -13.956 1.00 88.88 101 GLN A N 1
ATOM 769 C CA . GLN A 1 101 ? -8.080 11.678 -15.016 1.00 88.88 101 GLN A CA 1
ATOM 770 C C . GLN A 1 101 ? -9.442 11.231 -14.472 1.00 88.88 101 GLN A C 1
ATOM 772 O O . GLN A 1 101 ? -10.471 11.739 -14.910 1.00 88.88 101 GLN A O 1
ATOM 777 N N . GLU A 1 102 ? -9.452 10.307 -13.511 1.00 85.94 102 GLU A N 1
ATOM 778 C CA . GLU A 1 102 ? -10.676 9.813 -12.871 1.00 85.94 102 GLU A CA 1
ATOM 779 C C . GLU A 1 102 ? -11.362 10.888 -12.010 1.00 85.94 102 GLU A C 1
ATOM 781 O O . GLU A 1 102 ? -12.588 10.904 -11.913 1.00 85.94 102 GLU A O 1
ATOM 786 N N . ASN A 1 103 ? -10.592 11.809 -11.413 1.00 82.31 103 ASN A N 1
ATOM 787 C CA . ASN A 1 103 ? -11.106 12.841 -10.499 1.00 82.31 103 ASN A CA 1
ATOM 788 C C . ASN A 1 103 ? -11.177 14.260 -11.096 1.00 82.31 103 ASN A C 1
ATOM 790 O O . ASN A 1 103 ? -11.783 15.144 -10.495 1.00 82.31 103 ASN A O 1
ATOM 794 N N . GLY A 1 104 ? -10.549 14.497 -12.247 1.00 67.75 104 GLY A N 1
ATOM 795 C CA . GLY A 1 104 ? -10.432 15.795 -12.921 1.00 67.75 104 GLY A CA 1
ATOM 796 C C . GLY A 1 104 ? -11.471 16.033 -14.016 1.00 67.75 104 GLY A C 1
ATOM 797 O O . GLY A 1 104 ? -11.337 16.985 -14.787 1.00 67.75 104 GLY A O 1
ATOM 798 N N . GLY A 1 105 ? -12.496 15.184 -14.109 1.00 58.56 105 GLY A N 1
ATOM 799 C CA . GLY A 1 105 ? -13.616 15.349 -15.033 1.00 58.56 105 GLY A CA 1
ATOM 800 C C . GLY A 1 105 ? -14.545 16.498 -14.637 1.00 58.56 105 GLY A C 1
ATOM 801 O O . GLY A 1 105 ? -15.653 16.226 -14.205 1.00 58.56 105 GLY A O 1
ATOM 802 N N . ASP A 1 106 ? -14.057 17.740 -14.731 1.00 54.41 106 ASP A N 1
ATOM 803 C CA . ASP A 1 106 ? -14.814 18.982 -14.976 1.00 54.41 106 ASP A CA 1
ATOM 804 C C . ASP A 1 106 ? -13.840 20.181 -15.050 1.00 54.41 106 ASP A C 1
ATOM 806 O O . ASP A 1 106 ? -13.823 21.068 -14.197 1.00 54.41 106 ASP A O 1
ATOM 810 N N . SER A 1 107 ? -12.992 20.226 -16.085 1.00 50.50 107 SER A N 1
ATOM 811 C CA . SER A 1 107 ? -12.500 21.520 -16.584 1.00 50.50 107 SER A CA 1
ATOM 812 C C . SER A 1 107 ? -13.322 21.849 -17.823 1.00 50.50 107 SER A C 1
ATOM 814 O O . SER A 1 107 ? -13.171 21.215 -18.862 1.00 50.50 107 SER A O 1
ATOM 816 N N . GLU A 1 108 ? -14.253 22.775 -17.643 1.00 46.78 108 GLU A N 1
ATOM 817 C CA . GLU A 1 108 ? -15.177 23.348 -18.617 1.00 46.78 108 GLU A CA 1
ATOM 818 C C . GLU A 1 108 ? -14.597 23.475 -20.048 1.00 46.78 108 GLU A C 1
ATOM 820 O O . GLU A 1 108 ? -13.651 24.225 -20.279 1.00 46.78 108 GLU A O 1
ATOM 825 N N . GLU A 1 109 ? -15.232 22.842 -21.038 1.00 49.94 109 GLU A N 1
ATOM 826 C CA . GLU A 1 109 ? -15.544 23.548 -22.292 1.00 49.94 109 GLU A CA 1
ATOM 827 C C . GLU A 1 109 ? -17.015 23.972 -22.179 1.00 49.94 109 GLU A C 1
ATOM 829 O O . GLU A 1 109 ? -17.891 23.105 -22.085 1.00 49.94 109 GLU A O 1
ATOM 834 N N . PRO A 1 110 ? -17.309 25.280 -22.048 1.00 50.62 110 PRO A N 1
ATOM 835 C CA . PRO A 1 110 ? -17.539 26.142 -23.223 1.00 50.62 110 PRO A CA 1
ATOM 836 C C . PRO A 1 110 ? -16.971 27.575 -23.021 1.00 50.62 110 PRO A C 1
ATOM 838 O O . PRO A 1 110 ? -16.899 28.064 -21.898 1.00 50.62 110 PRO A O 1
ATOM 841 N N . VAL A 1 111 ? -16.498 28.318 -24.030 1.00 43.03 111 VAL A N 1
ATOM 842 C CA . VAL A 1 111 ? -17.185 28.897 -25.208 1.00 43.03 111 VAL A CA 1
ATOM 843 C C . VAL A 1 111 ? -16.161 29.172 -26.310 1.00 43.03 111 VAL A C 1
ATOM 845 O O . VAL A 1 111 ? -15.088 29.725 -25.978 1.00 43.03 111 VAL A O 1
#

Foldseek 3Di:
DPPPCQQVAQLLVLVVLLVVCPPPDPPDDDDDPSSVSNVVSVVLCVVCVVVVQNDRNHTSVNSVVVVLVVQLVVQCVVVVPPCSVVVSVVVVVVVVVVVCVVVVPDPDDDD